Protein AF-A0A2A2GEZ9-F1 (afdb_monomer_lite)

Radius of gyration: 16.77 Å; chains: 1; bounding box: 32×24×60 Å

Organism: NCBI:txid2032623

Secondary structure (DSSP, 8-state):
-----STT-----------HHHHHHHHHHH-TTSEE-SHHHHHHHHB-SSS-B---S-EE--SSHHHHHHHHTT-

pLDDT: mean 73.7, std 14.23, range [42.84, 89.44]

Structure (mmCIF, N/CA/C/O backbone):
data_AF-A0A2A2GEZ9-F1
#
_entry.id   AF-A0A2A2GEZ9-F1
#
loop_
_atom_site.group_PDB
_atom_site.id
_atom_site.type_symbol
_atom_site.label_atom_id
_atom_site.label_alt_id
_atom_site.label_comp_id
_atom_site.label_asym_id
_atom_site.label_entity_id
_atom_site.label_seq_id
_atom_site.pdbx_PDB_ins_code
_atom_site.Cartn_x
_atom_site.Cartn_y
_atom_site.Cartn_z
_atom_site.occupancy
_atom_site.B_iso_or_equiv
_atom_site.auth_seq_id
_atom_site.auth_comp_id
_atom_site.auth_asym_id
_atom_site.auth_atom_id
_atom_site.pdbx_PDB_model_num
ATOM 1 N N . MET A 1 1 ? 9.013 9.305 -48.616 1.00 44.97 1 MET A N 1
ATOM 2 C CA . MET A 1 1 ? 9.578 7.941 -48.735 1.00 44.97 1 MET A CA 1
ATOM 3 C C . MET A 1 1 ? 10.972 8.021 -48.137 1.00 44.97 1 MET A C 1
ATOM 5 O O . MET A 1 1 ? 11.791 8.704 -48.716 1.00 44.97 1 MET A O 1
ATOM 9 N N . THR A 1 2 ? 11.259 7.599 -46.909 1.00 47.94 2 THR A N 1
ATOM 10 C CA . THR A 1 2 ? 10.966 6.304 -46.290 1.00 47.94 2 THR A CA 1
ATOM 11 C C . THR A 1 2 ? 10.947 6.474 -44.767 1.00 47.94 2 THR A C 1
ATOM 13 O O . THR A 1 2 ? 11.867 7.046 -44.200 1.00 47.94 2 THR A O 1
ATOM 16 N N . GLN A 1 3 ? 9.827 6.036 -44.186 1.00 52.72 3 GLN A N 1
ATOM 17 C CA . GLN A 1 3 ? 9.505 5.693 -42.794 1.00 52.72 3 GLN A CA 1
ATOM 18 C C . GLN A 1 3 ? 10.369 6.265 -41.652 1.00 52.72 3 GLN A C 1
ATOM 20 O O . GLN A 1 3 ? 11.536 5.920 -41.486 1.00 52.72 3 GLN A O 1
ATOM 25 N N . ARG A 1 4 ? 9.713 7.037 -40.771 1.00 44.94 4 ARG A N 1
ATOM 26 C CA . ARG A 1 4 ? 10.133 7.213 -39.373 1.00 44.94 4 ARG A CA 1
ATOM 27 C C . ARG A 1 4 ? 10.195 5.831 -38.714 1.00 44.94 4 ARG A C 1
ATOM 29 O O . ARG A 1 4 ? 9.222 5.084 -38.760 1.00 44.94 4 ARG A O 1
ATOM 36 N N . SER A 1 5 ? 11.344 5.503 -38.135 1.00 42.84 5 SER A N 1
ATOM 37 C CA . SER A 1 5 ? 11.586 4.274 -37.381 1.00 42.84 5 SER A CA 1
ATOM 38 C C . SER A 1 5 ? 10.565 4.091 -36.240 1.00 42.84 5 SER A C 1
ATOM 40 O O . SER A 1 5 ? 10.219 5.085 -35.602 1.00 42.84 5 SER A O 1
ATOM 42 N N . PRO A 1 6 ? 10.115 2.862 -35.912 1.00 56.44 6 PRO A N 1
ATOM 43 C CA . PRO A 1 6 ? 9.095 2.614 -34.886 1.00 56.44 6 PRO A CA 1
ATOM 44 C C . PRO A 1 6 ? 9.634 2.615 -33.442 1.00 56.44 6 PRO A C 1
ATOM 46 O O . PRO A 1 6 ? 8.967 2.135 -32.531 1.00 56.44 6 PRO A O 1
ATOM 49 N N . THR A 1 7 ? 10.843 3.120 -33.193 1.00 55.34 7 THR A N 1
ATOM 50 C CA . THR A 1 7 ? 11.515 2.963 -31.891 1.00 55.34 7 THR A CA 1
ATOM 51 C C . THR A 1 7 ? 11.039 3.940 -30.806 1.00 55.34 7 THR A C 1
ATOM 53 O O . THR A 1 7 ? 11.590 3.932 -29.712 1.00 55.34 7 THR A O 1
ATOM 56 N N . ASP A 1 8 ? 10.003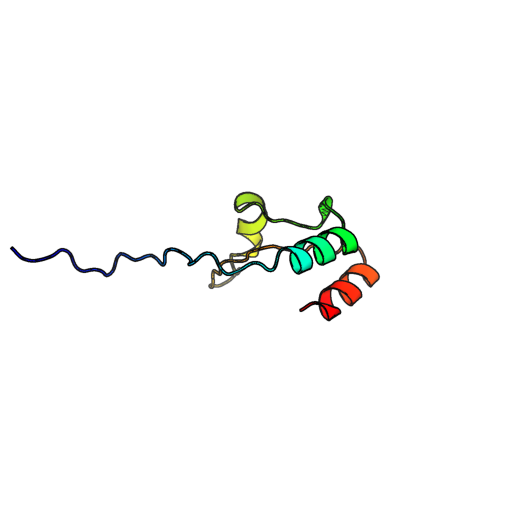 4.742 -31.073 1.00 45.31 8 ASP A N 1
ATOM 57 C CA . ASP A 1 8 ? 9.334 5.590 -30.073 1.00 45.31 8 ASP A CA 1
ATOM 58 C C . ASP A 1 8 ? 8.036 4.962 -29.533 1.00 45.31 8 ASP A C 1
ATOM 60 O O . ASP A 1 8 ? 7.135 5.657 -29.082 1.00 45.31 8 ASP A O 1
ATOM 64 N N . LEU A 1 9 ? 7.929 3.629 -29.505 1.00 47.72 9 LEU A N 1
ATOM 65 C CA . LEU A 1 9 ? 7.114 3.001 -28.464 1.00 47.72 9 LEU A CA 1
ATOM 66 C C . LEU A 1 9 ? 7.920 3.052 -27.164 1.00 47.72 9 LEU A C 1
ATOM 68 O O . LEU A 1 9 ? 8.509 2.059 -26.728 1.00 47.72 9 LEU A O 1
ATOM 72 N N . LYS A 1 10 ? 7.938 4.220 -26.512 1.00 45.69 10 LYS A N 1
ATOM 73 C CA . LYS A 1 10 ? 8.043 4.261 -25.053 1.00 45.69 10 LYS A CA 1
ATOM 74 C C . LYS A 1 10 ? 6.822 3.502 -24.562 1.00 45.69 10 LYS A C 1
ATOM 76 O O . LYS A 1 10 ? 5.774 4.116 -24.443 1.00 45.69 10 LYS A O 1
ATOM 81 N N . ALA A 1 11 ? 6.990 2.183 -24.419 1.00 48.41 11 ALA A N 1
ATOM 82 C CA . ALA A 1 11 ? 5.989 1.192 -24.062 1.00 48.41 11 ALA A CA 1
ATOM 83 C C . ALA A 1 11 ? 4.726 1.860 -23.530 1.00 48.41 11 ALA A C 1
ATOM 85 O O . ALA A 1 11 ? 4.713 2.297 -22.379 1.00 48.41 11 ALA A O 1
ATOM 86 N N . ASP A 1 12 ? 3.701 1.983 -24.376 1.00 46.44 12 ASP A N 1
ATOM 87 C CA . ASP A 1 12 ? 2.349 2.105 -23.863 1.00 46.44 12 ASP A CA 1
ATOM 88 C C . ASP A 1 12 ? 2.211 0.940 -22.883 1.00 46.44 12 ASP A C 1
ATOM 90 O O . ASP A 1 12 ? 2.338 -0.218 -23.310 1.00 46.44 12 ASP A O 1
ATOM 94 N N . PRO A 1 13 ? 2.078 1.184 -21.568 1.00 54.69 13 PRO A N 1
ATOM 95 C CA . PRO A 1 13 ? 1.891 0.080 -20.665 1.00 54.69 13 PRO A CA 1
ATOM 96 C C . PRO A 1 13 ? 0.517 -0.470 -21.014 1.00 54.69 13 PRO A C 1
ATOM 98 O O . PRO A 1 13 ? -0.509 0.160 -20.747 1.00 54.69 13 PRO A O 1
ATOM 101 N N . ALA A 1 14 ? 0.499 -1.633 -21.674 1.00 49.69 14 ALA A N 1
ATOM 102 C CA . ALA A 1 14 ? -0.689 -2.465 -21.759 1.00 49.69 14 ALA A CA 1
ATOM 103 C C . ALA A 1 14 ? -1.346 -2.419 -20.375 1.00 49.69 14 ALA A C 1
ATOM 105 O O . ALA A 1 14 ? -0.605 -2.547 -19.394 1.00 49.69 14 ALA A O 1
ATOM 106 N N . PRO A 1 15 ? -2.665 -2.169 -20.264 1.00 53.94 15 PRO A N 1
ATOM 107 C CA . PRO A 1 15 ? -3.322 -2.012 -18.980 1.00 53.94 15 PRO A CA 1
ATOM 108 C C . PRO A 1 15 ? -3.160 -3.335 -18.257 1.00 53.94 15 PRO 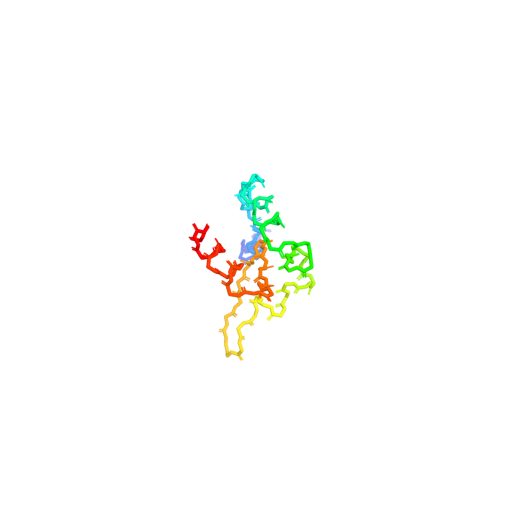A C 1
ATOM 110 O O . PRO A 1 15 ? -3.898 -4.291 -18.475 1.00 53.94 15 PRO A O 1
ATOM 113 N N . VAL A 1 16 ? -2.104 -3.411 -17.459 1.00 54.41 16 VAL A N 1
ATOM 114 C CA . VAL A 1 16 ? -1.712 -4.606 -16.753 1.00 54.41 16 VAL A CA 1
ATOM 115 C C . VAL A 1 16 ? -2.945 -4.964 -15.943 1.00 54.41 16 VAL A C 1
ATOM 117 O O . VAL A 1 16 ? -3.446 -4.152 -15.162 1.00 54.41 16 VAL A O 1
ATOM 120 N N . GLU A 1 17 ? -3.486 -6.152 -16.170 1.00 55.25 17 GLU A N 1
ATOM 121 C CA . GLU A 1 17 ? -4.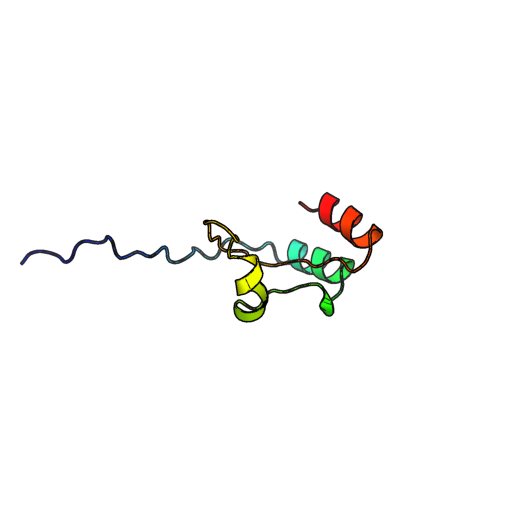836 -6.510 -15.747 1.00 55.25 17 GLU A CA 1
ATOM 122 C C . GLU A 1 17 ? -4.868 -6.543 -14.216 1.00 55.25 17 GLU A C 1
ATOM 124 O O . GLU A 1 17 ? -4.237 -7.369 -13.552 1.00 55.25 17 GLU A O 1
ATOM 129 N N . SER A 1 18 ? -5.420 -5.494 -13.614 1.00 60.78 18 SER A N 1
ATOM 130 C CA . SER A 1 18 ? -5.474 -5.361 -12.164 1.00 60.78 18 SER A CA 1
ATOM 131 C C . SER A 1 18 ? -6.704 -6.089 -11.712 1.00 60.78 18 SER A C 1
ATOM 133 O O . SER A 1 18 ? -7.804 -5.613 -11.957 1.00 60.78 18 SER A O 1
ATOM 135 N N . ARG A 1 19 ? -6.524 -7.238 -11.063 1.00 75.50 19 ARG A N 1
ATOM 136 C CA . ARG A 1 19 ? -7.649 -7.982 -10.510 1.00 75.50 19 ARG A CA 1
ATOM 137 C C . ARG A 1 19 ? -8.314 -7.096 -9.445 1.00 75.50 19 ARG A C 1
ATOM 139 O O . ARG A 1 19 ? -7.706 -6.886 -8.395 1.00 75.50 19 ARG A O 1
ATOM 146 N N . PRO A 1 20 ? -9.510 -6.536 -9.695 1.00 75.94 20 PRO A N 1
ATOM 147 C CA . PRO A 1 20 ? -10.066 -5.482 -8.845 1.00 75.94 20 PRO A CA 1
ATOM 148 C C . PRO A 1 20 ? -10.302 -5.992 -7.419 1.00 75.94 20 PRO A C 1
ATOM 150 O O . PRO A 1 20 ? -9.910 -5.340 -6.458 1.00 75.94 20 PRO A O 1
ATOM 153 N N . ALA A 1 21 ? -10.757 -7.243 -7.293 1.00 80.75 21 ALA A N 1
ATOM 154 C CA . ALA A 1 21 ? -10.932 -7.925 -6.012 1.00 80.75 21 ALA A CA 1
ATOM 155 C C . ALA A 1 21 ? -9.646 -7.997 -5.163 1.00 80.75 21 ALA A C 1
ATOM 157 O O . ALA A 1 21 ? -9.708 -7.942 -3.938 1.00 80.75 21 ALA A O 1
ATOM 158 N N . PHE A 1 22 ? -8.474 -8.099 -5.797 1.00 82.81 22 PHE A N 1
ATOM 159 C CA . PHE A 1 22 ? -7.193 -8.140 -5.091 1.00 82.81 22 PHE A CA 1
ATOM 160 C C . PHE A 1 22 ? -6.809 -6.765 -4.531 1.00 82.81 22 PHE A C 1
ATOM 162 O O . PHE A 1 22 ? -6.390 -6.650 -3.379 1.00 82.81 22 PHE A O 1
ATOM 169 N N . LEU A 1 23 ? -6.997 -5.708 -5.326 1.00 84.62 23 LEU A N 1
ATOM 170 C CA . LEU A 1 23 ? -6.732 -4.339 -4.885 1.00 84.62 23 LEU A CA 1
ATOM 171 C C . LEU A 1 23 ? -7.703 -3.903 -3.781 1.00 84.62 23 LEU A C 1
ATOM 173 O O . LEU A 1 23 ? -7.278 -3.247 -2.830 1.00 84.62 23 LEU A O 1
ATOM 177 N N . ASP A 1 24 ? -8.971 -4.312 -3.860 1.00 84.62 24 ASP A N 1
ATOM 178 C CA . ASP A 1 24 ? -9.956 -4.059 -2.805 1.00 84.62 24 ASP A CA 1
ATOM 179 C C . ASP A 1 24 ? -9.615 -4.798 -1.503 1.00 84.62 24 ASP A C 1
ATOM 181 O O . ASP A 1 24 ? -9.688 -4.203 -0.425 1.00 84.62 24 ASP A O 1
ATOM 185 N N . ALA A 1 25 ? -9.157 -6.054 -1.579 1.00 84.81 25 ALA A N 1
ATOM 186 C CA . ALA A 1 25 ? -8.719 -6.813 -0.404 1.00 84.81 25 ALA A CA 1
ATOM 187 C C . ALA A 1 25 ? -7.492 -6.182 0.283 1.00 84.81 25 ALA A C 1
ATOM 189 O O . ALA A 1 25 ? -7.447 -6.070 1.517 1.00 84.81 25 ALA A O 1
ATOM 190 N N . LEU A 1 26 ? -6.517 -5.709 -0.503 1.00 84.06 26 LEU A N 1
ATOM 191 C CA . LEU A 1 26 ? -5.374 -4.954 0.014 1.00 84.06 26 LEU A CA 1
ATOM 192 C C . LEU A 1 26 ? -5.835 -3.646 0.662 1.00 84.06 26 LEU A C 1
ATOM 194 O O . LEU A 1 26 ? -5.482 -3.363 1.809 1.00 84.06 26 LEU A O 1
ATOM 198 N N . ARG A 1 27 ? -6.685 -2.873 -0.019 1.00 85.31 27 ARG A N 1
ATOM 199 C CA . ARG A 1 27 ? -7.219 -1.608 0.502 1.00 85.31 27 ARG A CA 1
ATOM 200 C C . ARG A 1 27 ? -7.981 -1.795 1.817 1.00 85.31 27 ARG A C 1
ATOM 202 O O . ARG A 1 27 ? -7.811 -0.977 2.722 1.00 85.31 27 ARG A O 1
ATOM 209 N N . ALA A 1 28 ? -8.769 -2.861 1.943 1.00 86.12 28 ALA A N 1
ATOM 210 C CA . ALA A 1 28 ? -9.490 -3.201 3.169 1.00 86.12 28 ALA A CA 1
ATOM 211 C C . ALA A 1 28 ? -8.543 -3.588 4.317 1.00 86.12 28 ALA A C 1
ATOM 213 O O . ALA A 1 28 ? -8.781 -3.225 5.466 1.00 86.12 28 ALA A O 1
ATOM 214 N N . THR A 1 29 ? -7.448 -4.283 4.005 1.00 86.38 29 THR A N 1
ATOM 215 C CA . THR A 1 29 ? -6.472 -4.739 5.002 1.00 86.38 29 THR A CA 1
ATOM 216 C C . THR A 1 29 ? -5.619 -3.597 5.557 1.00 86.38 29 THR A C 1
ATOM 218 O O . THR A 1 29 ? -5.390 -3.527 6.763 1.00 86.38 29 THR A O 1
ATOM 221 N N . VAL A 1 30 ? -5.124 -2.702 4.697 1.00 83.56 30 VAL A N 1
ATOM 222 C CA . VAL A 1 30 ? -4.139 -1.674 5.099 1.00 83.56 30 VAL A CA 1
ATOM 223 C C . VAL A 1 30 ? -4.798 -0.329 5.414 1.00 83.56 30 VAL A C 1
ATOM 225 O O . VAL A 1 30 ? -4.237 0.501 6.137 1.00 83.56 30 VAL A O 1
ATOM 228 N N . GLY A 1 31 ? -6.001 -0.112 4.883 1.00 84.06 31 GLY A N 1
ATOM 229 C CA . GLY A 1 31 ? -6.738 1.139 4.966 1.00 84.06 31 GLY A CA 1
ATOM 230 C C . GLY A 1 31 ? -6.334 2.158 3.887 1.00 84.06 31 GLY A C 1
ATOM 231 O O . GLY A 1 31 ? -5.237 2.108 3.324 1.00 84.06 31 GLY A O 1
ATOM 232 N N . PRO A 1 32 ? -7.202 3.148 3.609 1.00 79.56 32 PRO A N 1
ATOM 233 C CA . PRO A 1 32 ? -7.050 4.068 2.478 1.00 79.56 32 PRO A CA 1
ATOM 234 C C . PRO A 1 32 ? -5.862 5.035 2.602 1.00 79.56 32 PRO A C 1
ATOM 236 O O . PRO A 1 32 ? -5.363 5.508 1.590 1.00 79.56 32 PRO A O 1
ATOM 239 N N . ARG A 1 33 ? -5.374 5.321 3.818 1.00 83.00 33 ARG A N 1
ATOM 240 C CA . ARG A 1 33 ? -4.185 6.176 4.043 1.00 83.00 33 ARG A CA 1
ATOM 241 C C . ARG A 1 33 ? -2.874 5.521 3.601 1.00 83.00 33 ARG A C 1
ATOM 243 O O . ARG A 1 33 ? -1.895 6.207 3.304 1.00 83.00 33 ARG A O 1
ATOM 250 N N . HIS A 1 34 ? -2.861 4.196 3.586 1.00 84.31 34 HIS A N 1
ATOM 251 C CA . HIS A 1 34 ? -1.680 3.383 3.344 1.00 84.31 34 HIS A CA 1
ATOM 252 C C . HIS A 1 34 ? -1.646 2.802 1.926 1.00 84.31 34 HIS A C 1
ATOM 254 O O . HIS A 1 34 ? -0.664 2.162 1.568 1.00 84.31 34 HIS A O 1
ATOM 260 N N . PHE A 1 35 ? -2.684 3.035 1.119 1.00 86.12 35 PHE A N 1
ATOM 261 C CA . PHE A 1 35 ? -2.814 2.527 -0.243 1.00 86.12 35 PHE A CA 1
ATOM 262 C C . PHE A 1 35 ? -2.705 3.676 -1.249 1.00 86.12 35 PHE A C 1
ATOM 264 O O . PHE A 1 35 ? -3.598 4.518 -1.343 1.00 86.12 35 PHE A O 1
ATOM 271 N N . LEU A 1 36 ? -1.595 3.725 -1.982 1.00 84.88 36 LEU A N 1
ATOM 272 C CA . LEU A 1 36 ? -1.309 4.753 -2.977 1.00 84.88 36 LEU A CA 1
ATOM 273 C C . LEU A 1 36 ? -1.479 4.175 -4.382 1.00 84.88 36 LEU A C 1
ATOM 275 O O . LEU A 1 36 ? -0.737 3.285 -4.786 1.00 84.88 36 LEU A O 1
ATOM 279 N N . THR A 1 37 ? -2.434 4.707 -5.136 1.00 84.19 37 THR A N 1
ATOM 280 C CA . THR A 1 37 ? -2.681 4.348 -6.546 1.00 84.19 37 THR A CA 1
ATOM 281 C C . THR A 1 37 ? -2.462 5.506 -7.507 1.00 84.19 37 THR A C 1
ATOM 283 O O . THR A 1 37 ? -2.385 5.296 -8.715 1.00 84.19 37 THR A O 1
ATOM 286 N N . ARG A 1 38 ? -2.356 6.742 -7.002 1.00 80.62 38 ARG A N 1
ATOM 287 C CA . ARG A 1 38 ? -2.130 7.908 -7.856 1.00 80.62 38 ARG A CA 1
ATOM 288 C C . ARG A 1 38 ? -0.687 7.926 -8.357 1.00 80.62 38 ARG A C 1
ATOM 290 O O . ARG A 1 38 ? 0.222 7.796 -7.538 1.00 80.62 38 ARG A O 1
ATOM 297 N N . PRO A 1 39 ? -0.458 8.189 -9.656 1.00 70.88 39 PRO A N 1
ATOM 298 C CA . PRO A 1 39 ? 0.886 8.247 -10.224 1.00 70.88 39 PRO A CA 1
ATOM 299 C C . PRO A 1 39 ? 1.823 9.194 -9.462 1.00 70.88 39 PRO A C 1
ATOM 301 O O . PRO A 1 39 ? 2.938 8.800 -9.135 1.00 70.88 39 PRO A O 1
ATOM 304 N N . GLN A 1 40 ? 1.325 10.378 -9.090 1.00 75.12 40 GLN A N 1
ATOM 305 C CA . GLN A 1 40 ? 2.057 11.419 -8.353 1.00 75.12 40 GLN A CA 1
ATOM 306 C C . GLN A 1 40 ? 2.540 10.940 -6.974 1.00 75.12 40 GLN A C 1
ATOM 308 O O . GLN A 1 40 ? 3.686 11.161 -6.599 1.00 75.12 40 GLN A O 1
ATOM 313 N N . ASP A 1 41 ? 1.687 10.220 -6.239 1.00 77.12 41 ASP A N 1
ATOM 314 C CA . ASP A 1 41 ? 2.015 9.711 -4.901 1.00 77.12 41 ASP A CA 1
ATOM 315 C C . ASP A 1 41 ? 3.001 8.530 -4.958 1.00 77.12 41 ASP A C 1
ATOM 317 O O . ASP A 1 41 ? 3.743 8.269 -4.008 1.00 77.12 41 ASP A O 1
ATOM 321 N N . THR A 1 42 ? 3.006 7.798 -6.074 1.00 80.19 42 THR A N 1
ATOM 322 C CA . THR A 1 42 ? 3.847 6.609 -6.282 1.00 80.19 42 THR A CA 1
ATOM 323 C C . THR A 1 42 ? 5.190 6.906 -6.948 1.00 80.19 42 THR A C 1
ATOM 325 O O . THR A 1 42 ? 6.071 6.052 -6.920 1.00 80.19 42 THR A O 1
ATOM 328 N N . GLU A 1 43 ? 5.379 8.096 -7.520 1.00 76.44 43 GLU A N 1
ATOM 329 C CA . GLU A 1 43 ? 6.555 8.456 -8.326 1.00 76.44 43 GLU A CA 1
ATOM 330 C C . GLU A 1 43 ? 7.873 8.247 -7.568 1.00 76.44 43 GLU A C 1
ATOM 332 O O . GLU A 1 43 ? 8.780 7.570 -8.052 1.00 76.44 43 GLU A O 1
ATOM 337 N N . ARG A 1 44 ? 7.935 8.715 -6.316 1.00 78.81 44 ARG A N 1
ATOM 338 C CA . ARG A 1 44 ? 9.109 8.550 -5.447 1.00 78.81 44 ARG A CA 1
ATOM 339 C C . ARG A 1 44 ? 9.408 7.088 -5.097 1.00 78.81 44 ARG A C 1
ATOM 341 O O . ARG A 1 44 ? 10.547 6.758 -4.795 1.00 78.81 44 ARG A O 1
ATOM 348 N N . PHE A 1 45 ? 8.396 6.224 -5.116 1.00 78.19 45 PHE A N 1
ATOM 349 C CA . PHE A 1 45 ? 8.536 4.792 -4.830 1.00 78.19 45 PHE A CA 1
ATOM 350 C C . PHE A 1 45 ? 8.845 3.966 -6.082 1.00 78.19 45 PHE A C 1
ATOM 352 O O . PHE A 1 45 ? 9.306 2.835 -5.970 1.00 78.19 45 PHE A O 1
ATOM 359 N N . ARG A 1 46 ? 8.600 4.527 -7.270 1.00 79.69 46 ARG A N 1
ATOM 360 C CA . ARG A 1 46 ? 8.897 3.909 -8.567 1.00 79.69 46 ARG A CA 1
ATOM 361 C C . ARG A 1 46 ? 10.329 4.159 -9.033 1.00 79.69 46 ARG A C 1
ATOM 363 O O . ARG A 1 46 ? 10.750 3.538 -10.003 1.00 79.69 46 ARG A O 1
ATOM 370 N N . MET A 1 47 ? 11.065 5.049 -8.366 1.00 81.19 47 MET A N 1
ATOM 371 C CA . MET A 1 47 ? 12.432 5.427 -8.715 1.00 81.19 47 MET A CA 1
ATOM 372 C C . MET A 1 47 ? 13.427 4.934 -7.660 1.00 81.19 47 MET A C 1
ATOM 374 O O . MET A 1 47 ? 13.366 5.308 -6.489 1.00 81.19 47 MET A O 1
ATOM 378 N N . GLY A 1 48 ? 14.363 4.092 -8.086 1.00 78.19 48 GLY A N 1
ATOM 379 C CA . GLY A 1 48 ? 15.477 3.629 -7.272 1.00 78.19 48 GLY A CA 1
ATOM 380 C C . GLY A 1 48 ? 16.515 4.729 -7.051 1.00 78.19 48 GLY A C 1
ATOM 381 O O . GLY A 1 48 ? 16.771 5.556 -7.919 1.00 78.19 48 GLY A O 1
ATOM 382 N N . TYR A 1 49 ? 17.162 4.713 -5.885 1.00 75.00 49 TYR A N 1
ATOM 383 C CA . TYR A 1 49 ? 18.129 5.741 -5.477 1.00 75.00 49 TYR A CA 1
ATOM 384 C C . TYR A 1 49 ? 19.413 5.785 -6.328 1.00 75.00 49 TYR A C 1
ATOM 386 O O . TYR A 1 49 ? 20.071 6.819 -6.403 1.00 75.00 49 TYR A O 1
ATOM 394 N N . ARG A 1 50 ? 19.810 4.658 -6.934 1.00 75.62 50 ARG A N 1
ATOM 395 C CA . ARG A 1 50 ? 21.076 4.536 -7.682 1.00 75.62 50 ARG A CA 1
ATOM 396 C C . ARG A 1 50 ? 20.871 4.455 -9.187 1.00 75.62 50 ARG A C 1
ATOM 398 O O . ARG A 1 50 ? 21.588 5.115 -9.923 1.00 75.62 50 ARG A O 1
ATOM 405 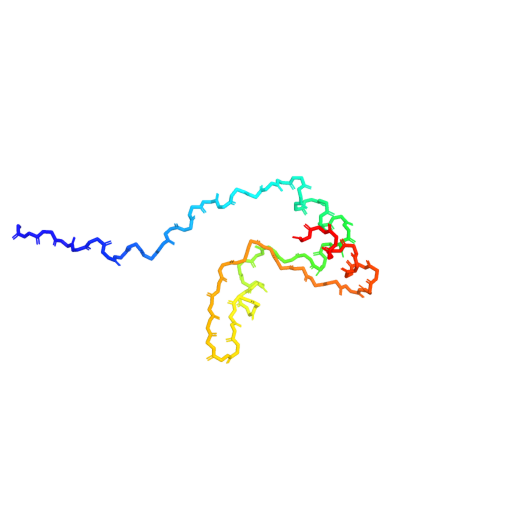N N . SER A 1 51 ? 19.922 3.645 -9.634 1.00 65.62 51 SER A N 1
ATOM 406 C CA . SER A 1 51 ? 19.425 3.523 -11.008 1.00 65.62 51 SER A CA 1
ATOM 407 C C . SER A 1 51 ? 18.311 2.479 -10.983 1.00 65.62 51 SER A C 1
ATOM 409 O O . SER A 1 51 ? 18.363 1.554 -10.173 1.00 65.62 51 SER A O 1
ATOM 411 N N . GLY A 1 52 ? 17.318 2.622 -11.857 1.00 68.06 52 GLY A N 1
ATOM 412 C CA . GLY A 1 52 ? 16.185 1.702 -11.957 1.00 68.06 52 GLY A CA 1
ATOM 413 C C . GLY A 1 52 ? 14.870 2.412 -11.677 1.00 68.06 52 GLY A C 1
ATOM 414 O O . GLY A 1 52 ? 14.646 2.922 -10.584 1.00 68.06 52 GLY A O 1
ATOM 415 N N . GLY A 1 53 ? 14.016 2.459 -12.692 1.00 73.31 53 GLY A N 1
ATOM 416 C CA . GLY A 1 53 ? 12.632 2.890 -12.579 1.00 73.31 53 GLY A CA 1
ATOM 417 C C . GLY A 1 53 ? 11.720 1.754 -13.024 1.00 73.31 53 GLY A C 1
ATOM 418 O O . GLY A 1 53 ? 12.081 1.008 -13.933 1.00 73.31 53 GLY A O 1
ATOM 419 N N . GLY A 1 54 ? 10.562 1.614 -12.390 1.00 77.94 54 GLY A N 1
ATOM 420 C CA . GLY A 1 54 ? 9.579 0.596 -12.748 1.00 77.94 54 GLY A CA 1
ATOM 421 C C . GLY A 1 54 ? 8.159 1.103 -12.560 1.00 77.94 54 GLY A C 1
ATOM 422 O O . GLY A 1 54 ? 7.885 1.904 -11.665 1.00 77.94 54 GLY A O 1
ATOM 423 N N . GLU A 1 55 ? 7.242 0.654 -13.409 1.00 75.44 55 GLU A N 1
ATOM 424 C CA . GLU A 1 55 ? 5.830 0.949 -13.209 1.00 75.44 55 GLU A CA 1
ATOM 425 C C . GLU A 1 55 ? 5.288 0.113 -12.042 1.00 75.44 55 GLU A C 1
ATOM 427 O O . GLU A 1 55 ? 5.479 -1.099 -11.979 1.00 75.44 55 GLU A O 1
ATOM 432 N N . ALA A 1 56 ? 4.593 0.765 -11.112 1.00 78.06 56 ALA A N 1
ATOM 433 C CA . ALA A 1 56 ? 3.916 0.103 -10.005 1.00 78.06 56 ALA A CA 1
ATOM 434 C C . ALA A 1 56 ? 2.438 0.494 -10.005 1.00 78.06 56 ALA A C 1
ATOM 436 O O . ALA A 1 56 ? 2.123 1.671 -9.834 1.00 78.06 56 ALA A O 1
ATOM 437 N N . LYS A 1 57 ? 1.530 -0.477 -10.142 1.00 78.88 57 LYS A N 1
ATOM 438 C CA . LYS A 1 57 ? 0.072 -0.244 -10.108 1.00 78.88 57 LYS A CA 1
ATOM 439 C C . LYS A 1 57 ? -0.421 0.364 -8.798 1.00 78.88 57 LYS A C 1
ATOM 441 O O . LYS A 1 57 ? -1.323 1.196 -8.799 1.00 78.88 57 LYS A O 1
ATOM 446 N N . ALA A 1 58 ? 0.142 -0.092 -7.684 1.00 81.94 58 ALA A N 1
ATOM 447 C CA . ALA A 1 58 ? -0.219 0.352 -6.351 1.00 81.94 58 ALA A CA 1
ATOM 448 C C . ALA A 1 58 ? 0.983 0.221 -5.416 1.00 81.94 58 ALA A C 1
ATOM 450 O O . ALA A 1 58 ? 1.741 -0.745 -5.496 1.00 81.94 58 ALA A O 1
ATOM 451 N N . VAL A 1 59 ? 1.138 1.188 -4.517 1.00 86.06 59 VAL A N 1
ATOM 452 C CA . VAL A 1 59 ? 2.150 1.183 -3.461 1.00 86.06 59 VAL A CA 1
ATOM 453 C C . VAL A 1 59 ? 1.442 1.084 -2.117 1.00 86.06 59 VAL A C 1
ATOM 455 O O . VAL A 1 59 ? 0.549 1.875 -1.808 1.00 86.06 59 VAL A O 1
ATOM 458 N N . VAL A 1 60 ? 1.853 0.110 -1.309 1.00 88.00 60 VAL A N 1
ATOM 459 C CA . VAL A 1 60 ? 1.282 -0.166 0.011 1.00 88.00 60 VAL A CA 1
ATOM 460 C C . VAL A 1 60 ? 2.283 0.232 1.094 1.00 88.00 60 VAL A C 1
ATOM 462 O O . VAL A 1 60 ? 3.430 -0.204 1.075 1.00 88.00 60 VAL A O 1
ATOM 465 N N . ARG A 1 61 ? 1.857 1.057 2.054 1.00 87.62 61 ARG A N 1
ATOM 466 C CA . ARG A 1 61 ? 2.671 1.530 3.187 1.00 87.62 61 ARG A CA 1
ATOM 467 C C . ARG A 1 61 ? 2.057 1.069 4.509 1.00 87.62 61 ARG A C 1
ATOM 469 O O . ARG A 1 61 ? 1.317 1.839 5.114 1.00 87.62 61 ARG A O 1
ATOM 476 N N . PRO A 1 62 ? 2.293 -0.171 4.960 1.00 85.44 62 PRO A N 1
ATOM 477 C CA . PRO A 1 62 ? 1.645 -0.687 6.159 1.00 85.44 62 PRO A C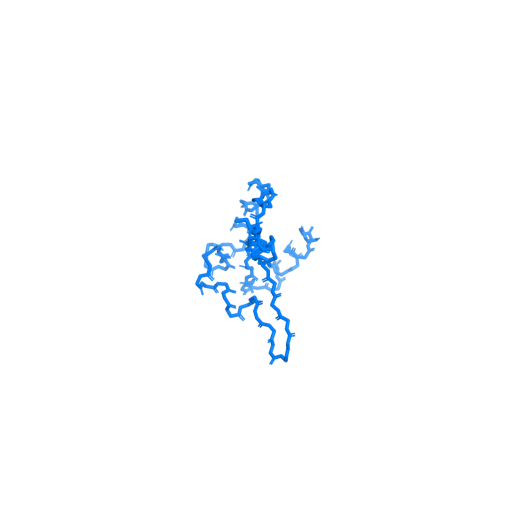A 1
ATOM 478 C C . PRO A 1 62 ? 2.051 0.112 7.407 1.00 85.44 62 PRO A C 1
ATOM 480 O O . PRO A 1 62 ? 3.230 0.248 7.709 1.00 85.44 62 PRO A O 1
ATOM 483 N N . GLY A 1 63 ? 1.063 0.617 8.151 1.00 85.62 63 GLY A N 1
ATOM 484 C CA . GLY A 1 63 ? 1.280 1.344 9.411 1.00 85.62 63 GLY A CA 1
ATOM 485 C C . GLY A 1 63 ? 1.526 0.457 10.642 1.00 85.62 63 GLY A C 1
ATOM 486 O O . GLY A 1 63 ? 1.652 0.976 11.745 1.00 85.62 63 GLY A O 1
ATOM 487 N N . SER A 1 64 ? 1.551 -0.872 10.486 1.00 88.94 64 SER A N 1
ATOM 488 C CA . SER A 1 64 ? 1.791 -1.834 11.572 1.00 88.94 64 SER A CA 1
ATOM 489 C C . SER A 1 64 ? 2.417 -3.133 11.051 1.00 88.94 64 SER A C 1
ATOM 491 O O . SER A 1 64 ? 2.258 -3.487 9.879 1.00 88.94 64 SER A O 1
ATOM 493 N N . LEU A 1 65 ? 3.089 -3.882 11.933 1.00 88.00 65 LEU A N 1
ATOM 494 C CA . LEU A 1 65 ? 3.666 -5.194 11.602 1.00 88.00 65 LEU A CA 1
ATOM 495 C C . LEU A 1 65 ? 2.597 -6.230 11.227 1.00 88.00 65 LEU A C 1
ATOM 497 O O . LEU A 1 65 ? 2.816 -7.026 10.321 1.00 88.00 65 LEU A O 1
ATOM 501 N N . LEU A 1 66 ? 1.421 -6.176 11.861 1.00 89.44 66 LEU A N 1
ATOM 502 C CA . LEU A 1 66 ? 0.267 -7.011 11.503 1.00 89.44 66 LEU A CA 1
ATOM 503 C C . LEU A 1 66 ? -0.174 -6.772 10.055 1.00 89.44 66 LEU A C 1
ATOM 505 O O . LEU A 1 66 ? -0.391 -7.723 9.303 1.00 89.44 66 LEU A O 1
ATOM 509 N N . ASN A 1 67 ? -0.258 -5.504 9.645 1.00 88.06 67 ASN A N 1
ATOM 510 C CA . ASN A 1 67 ? -0.601 -5.153 8.272 1.00 88.06 67 ASN A CA 1
ATOM 511 C C . ASN A 1 67 ? 0.505 -5.579 7.302 1.00 88.06 67 ASN A C 1
ATOM 513 O O . ASN A 1 67 ? 0.188 -6.076 6.228 1.00 88.06 67 ASN A O 1
ATOM 517 N N . CYS A 1 68 ? 1.781 -5.446 7.681 1.00 86.44 68 CYS A N 1
ATOM 518 C CA . CYS A 1 68 ? 2.912 -5.927 6.885 1.00 86.44 68 CYS A CA 1
ATOM 519 C C . CYS A 1 68 ? 2.851 -7.449 6.666 1.00 86.44 68 CYS A C 1
ATOM 521 O O . CYS A 1 68 ? 2.920 -7.902 5.527 1.00 86.44 68 CYS A O 1
ATOM 523 N N . GLY A 1 69 ? 2.619 -8.230 7.729 1.00 86.62 69 GLY A N 1
ATOM 524 C CA . GLY A 1 69 ? 2.473 -9.687 7.646 1.00 86.62 69 GLY A CA 1
ATOM 525 C C . GLY A 1 69 ? 1.293 -10.115 6.773 1.00 86.62 69 GLY A C 1
ATOM 526 O O . GLY A 1 69 ? 1.438 -10.995 5.927 1.00 86.62 69 GLY A O 1
ATOM 527 N N . ARG A 1 70 ? 0.143 -9.437 6.899 1.00 85.69 70 ARG A N 1
ATOM 528 C CA . ARG A 1 70 ? -0.997 -9.674 6.002 1.00 85.69 70 ARG A CA 1
ATOM 529 C C . ARG A 1 70 ? -0.684 -9.303 4.553 1.00 85.69 70 ARG A C 1
ATOM 531 O O . ARG A 1 70 ? -1.041 -10.067 3.671 1.00 85.69 70 ARG A O 1
ATOM 538 N N . CYS A 1 71 ? -0.010 -8.180 4.298 1.00 84.75 71 CYS A N 1
ATOM 539 C CA . CYS A 1 71 ? 0.381 -7.780 2.940 1.00 84.75 71 CYS A CA 1
ATOM 540 C C . CYS A 1 71 ? 1.365 -8.769 2.307 1.00 84.75 71 CYS A C 1
ATOM 542 O O . CYS A 1 71 ? 1.220 -9.084 1.133 1.00 84.75 71 CYS A O 1
ATOM 544 N N . CYS A 1 72 ? 2.323 -9.281 3.084 1.00 81.81 72 CYS A N 1
ATOM 545 C CA . CYS A 1 72 ? 3.281 -10.288 2.627 1.00 81.81 72 CYS A CA 1
ATOM 546 C C . CYS A 1 72 ? 2.584 -11.580 2.169 1.00 81.81 72 CYS A C 1
ATOM 548 O O . CYS A 1 72 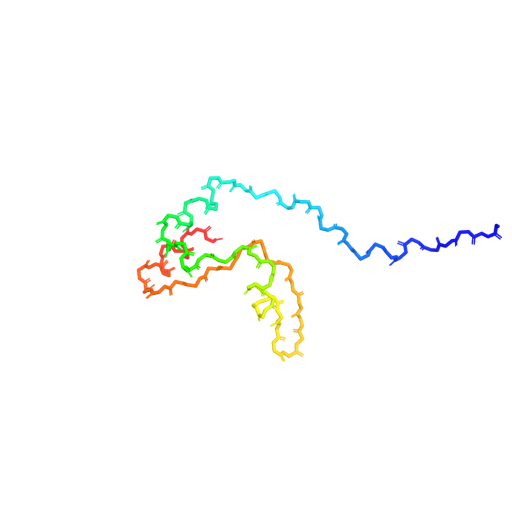? 3.016 -12.199 1.211 1.00 81.81 72 CYS A O 1
ATOM 550 N N . SER A 1 73 ? 1.452 -11.942 2.784 1.00 83.38 73 SER A N 1
ATOM 551 C CA . SER A 1 73 ? 0.654 -13.103 2.365 1.00 83.38 73 SER A CA 1
ATOM 552 C C . SER A 1 73 ? -0.090 -12.920 1.032 1.00 83.38 73 SER A C 1
ATOM 554 O O . SER A 1 73 ? -0.639 -13.895 0.523 1.00 83.38 73 SER A O 1
ATOM 556 N N . PHE A 1 74 ? -0.191 -11.693 0.511 1.00 74.50 74 PHE A N 1
ATOM 557 C CA . PHE A 1 74 ? -0.867 -11.386 -0.756 1.00 74.50 74 PHE A CA 1
ATOM 558 C C . PHE A 1 74 ? 0.095 -11.262 -1.948 1.00 74.50 74 PHE A C 1
ATOM 560 O O . PHE A 1 74 ? -0.379 -11.253 -3.084 1.00 74.50 74 PHE A O 1
ATOM 567 N N . ALA A 1 75 ? 1.396 -11.099 -1.688 1.00 63.00 75 ALA A N 1
ATOM 568 C CA . ALA A 1 75 ? 2.448 -10.933 -2.693 1.00 63.00 75 ALA A CA 1
ATOM 569 C C . ALA A 1 75 ? 2.971 -12.290 -3.179 1.00 63.00 75 ALA A C 1
ATOM 571 O O . ALA A 1 75 ? 3.288 -12.372 -4.386 1.00 63.00 75 ALA A O 1
#

InterPro domains:
  IPR016167 FAD-binding, type PCMH, subdomain 1 [G3DSA:3.30.43.10] (14-75)
  IPR036318 FAD-binding, type PCMH-like superfamily [SSF56176] (20-66)

Foldseek 3Di:
DDDDDPPPCPPPPPPPDDPVVLLVVLCVLQPPVFKDQDCVVCVVVQADPPGHGDDDRIGGHHPDPSSVVVVVVSD

Sequence (75 aa):
MTQRSPTDLKADPAPVESRPAFLDALRATVGPRHFLTRPQDTERFRMGYRSGGGEAKAVVRPGSLLNCGRCCSFA